Protein AF-A0A955DTH2-F1 (afdb_monomer_lite)

Secondary structure (DSSP, 8-state):
---PPPP---GGGSSTTSS----------TT--PPP---------TTS----PPPHHHHHHHHHHHH-HHHHHHHHHHH-TTHHHHHHHHHHHHHHHHHHHHTT-HHHHHHHHHHHHHHHHHHHTTTTHHHHHHHHHHHHHHHHSSSHHHHHHHHHHHHHHHHT------S----

Structure (mmCIF, N/CA/C/O backbone):
data_AF-A0A955DTH2-F1
#
_entry.id   AF-A0A955DTH2-F1
#
loop_
_atom_site.group_PDB
_atom_site.id
_atom_site.type_symbol
_atom_site.label_atom_id
_atom_site.label_alt_id
_atom_site.label_comp_id
_atom_site.label_asym_id
_atom_site.label_entity_id
_atom_site.label_seq_id
_atom_site.pdbx_PDB_ins_code
_atom_site.Cartn_x
_atom_site.Cartn_y
_atom_site.Cartn_z
_atom_site.occupancy
_atom_site.B_iso_or_equiv
_atom_site.auth_seq_id
_atom_site.auth_comp_id
_atom_site.auth_asym_id
_atom_site.auth_atom_id
_atom_site.pdbx_PDB_model_num
ATOM 1 N N . MET A 1 1 ? -32.103 -39.819 -6.757 1.00 46.00 1 MET A N 1
ATOM 2 C CA . MET A 1 1 ? -31.331 -39.340 -5.590 1.00 46.00 1 MET A CA 1
ATOM 3 C C . MET A 1 1 ? -29.912 -39.881 -5.693 1.00 46.00 1 MET A C 1
ATOM 5 O O . MET A 1 1 ? -29.695 -41.042 -5.394 1.00 46.00 1 MET A O 1
ATOM 9 N N . THR A 1 2 ? -28.964 -39.067 -6.150 1.00 38.50 2 THR A N 1
ATOM 10 C CA . THR A 1 2 ? -27.527 -39.397 -6.167 1.00 38.50 2 THR A CA 1
ATOM 11 C C . THR A 1 2 ? -26.773 -38.126 -5.798 1.00 38.50 2 THR A C 1
ATOM 13 O O . THR A 1 2 ? -26.633 -37.227 -6.627 1.00 38.50 2 THR A O 1
ATOM 16 N N . ARG A 1 3 ? -26.365 -38.011 -4.527 1.00 38.00 3 ARG A N 1
ATOM 17 C CA . ARG A 1 3 ? -25.502 -36.924 -4.049 1.00 38.00 3 ARG A CA 1
ATOM 18 C C . ARG A 1 3 ? -24.121 -37.116 -4.677 1.00 38.00 3 ARG A C 1
ATOM 20 O O . ARG A 1 3 ? -23.472 -38.121 -4.408 1.00 38.00 3 ARG A O 1
ATOM 27 N N . ARG A 1 4 ? -23.693 -36.181 -5.527 1.00 39.78 4 ARG A N 1
ATOM 28 C CA . ARG A 1 4 ? -22.293 -36.070 -5.948 1.00 39.78 4 ARG A CA 1
ATOM 29 C C . ARG A 1 4 ? -21.558 -35.261 -4.885 1.00 39.78 4 ARG A C 1
ATOM 31 O O . ARG A 1 4 ? -21.928 -34.119 -4.627 1.00 39.78 4 ARG A O 1
ATOM 38 N N . SER A 1 5 ? -20.571 -35.874 -4.248 1.00 44.78 5 SER A N 1
ATOM 39 C CA . SER A 1 5 ? -19.642 -35.203 -3.340 1.00 44.78 5 SER A CA 1
ATOM 40 C C . SER A 1 5 ? -18.777 -34.201 -4.121 1.00 44.78 5 SER A C 1
ATOM 42 O O . SER A 1 5 ? -18.360 -34.534 -5.233 1.00 44.78 5 SER A O 1
ATOM 44 N N . PRO A 1 6 ? -18.487 -33.001 -3.586 1.00 45.66 6 PRO A N 1
ATOM 45 C CA . PRO A 1 6 ? -17.504 -32.106 -4.188 1.00 45.66 6 PRO A CA 1
ATOM 46 C C . PRO A 1 6 ? -16.080 -32.667 -4.006 1.00 45.66 6 PRO A C 1
ATOM 48 O O . PRO A 1 6 ? -15.813 -33.328 -2.997 1.00 45.66 6 PRO A O 1
ATOM 51 N N . PRO A 1 7 ? -15.159 -32.436 -4.961 1.00 48.09 7 PRO A N 1
ATOM 52 C CA . PRO A 1 7 ? -13.777 -32.865 -4.820 1.00 48.09 7 PRO A CA 1
ATOM 53 C C . PRO A 1 7 ? -13.078 -32.057 -3.721 1.00 48.09 7 PRO A C 1
ATOM 55 O O . PRO A 1 7 ? -13.101 -30.827 -3.714 1.00 48.09 7 P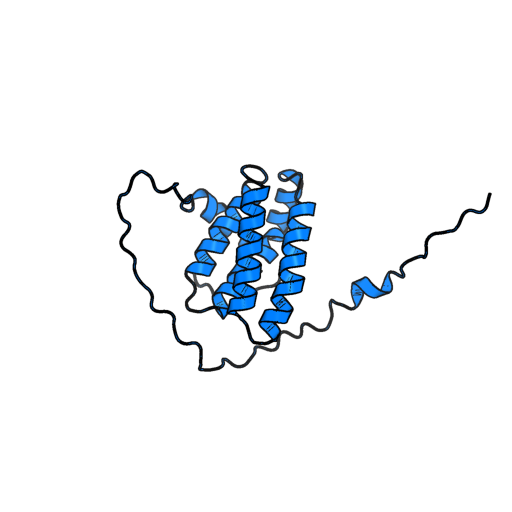RO A O 1
ATOM 58 N N . LEU A 1 8 ? -12.453 -32.780 -2.795 1.00 47.81 8 LEU A N 1
ATOM 59 C CA . LEU A 1 8 ? -11.554 -32.243 -1.783 1.00 47.81 8 LEU A CA 1
ATOM 60 C C . LEU A 1 8 ? -10.309 -31.694 -2.487 1.00 47.81 8 LEU A C 1
ATOM 62 O O . LEU A 1 8 ? -9.533 -32.457 -3.062 1.00 47.81 8 LEU A O 1
ATOM 66 N N . ILE A 1 9 ? -10.132 -30.376 -2.455 1.00 50.88 9 ILE A N 1
ATOM 67 C CA . ILE A 1 9 ? -8.889 -29.728 -2.875 1.00 50.88 9 ILE A CA 1
ATOM 68 C C . ILE A 1 9 ? -7.840 -30.053 -1.798 1.00 50.88 9 ILE A C 1
ATOM 70 O O . ILE A 1 9 ? -8.061 -29.724 -0.629 1.00 50.88 9 ILE A O 1
ATOM 74 N N . PRO A 1 10 ? -6.727 -30.734 -2.122 1.00 40.59 10 PRO A N 1
ATOM 75 C CA . PRO A 1 10 ? -5.721 -31.064 -1.124 1.00 40.59 10 PRO A CA 1
ATOM 76 C C . PRO A 1 10 ? -5.002 -29.792 -0.650 1.00 40.59 10 PRO A C 1
ATOM 78 O O . PRO A 1 10 ? -4.376 -29.087 -1.441 1.00 40.59 10 PRO A O 1
ATOM 81 N N . LEU A 1 11 ? -5.037 -29.557 0.666 1.00 49.97 11 LEU A N 1
ATOM 82 C CA . LEU A 1 11 ? -4.382 -28.476 1.431 1.00 49.97 11 LEU A CA 1
ATOM 83 C C . LEU A 1 11 ? -2.852 -28.350 1.230 1.00 49.97 11 LEU A C 1
ATOM 85 O O . LEU A 1 11 ? -2.227 -27.457 1.791 1.00 49.97 11 LEU A O 1
ATOM 89 N N . ALA A 1 12 ? -2.234 -29.212 0.421 1.00 39.44 12 ALA A N 1
ATOM 90 C CA . ALA A 1 12 ? -0.796 -29.223 0.165 1.00 39.44 12 ALA A CA 1
ATOM 91 C C . ALA A 1 12 ? -0.314 -28.130 -0.815 1.00 39.44 12 ALA A C 1
ATOM 93 O O . ALA A 1 12 ? 0.887 -27.903 -0.916 1.00 39.44 12 ALA A O 1
ATOM 94 N N . TRP A 1 13 ? -1.216 -27.432 -1.516 1.00 35.06 13 TRP A N 1
ATOM 95 C CA . TRP A 1 13 ? -0.837 -26.380 -2.476 1.00 35.06 13 TRP A CA 1
ATOM 96 C C . TRP A 1 13 ? -0.662 -24.984 -1.862 1.00 35.06 13 TRP A C 1
ATOM 98 O O . TRP A 1 13 ? -0.020 -24.136 -2.472 1.00 35.06 13 TRP A O 1
ATOM 108 N N . ILE A 1 14 ? -1.160 -24.748 -0.646 1.00 43.91 14 ILE A N 1
ATOM 109 C CA . ILE A 1 14 ? -1.086 -23.425 0.002 1.00 43.91 14 ILE A CA 1
ATOM 110 C C . ILE A 1 14 ? 0.322 -23.145 0.566 1.00 43.91 14 ILE A C 1
ATOM 112 O O . ILE A 1 14 ? 0.727 -21.995 0.684 1.00 43.91 14 ILE A O 1
ATOM 116 N N . VAL A 1 15 ? 1.125 -24.179 0.839 1.00 42.09 15 VAL A N 1
ATOM 117 C CA . VAL A 1 15 ? 2.445 -24.027 1.488 1.00 42.09 15 VAL A CA 1
ATOM 118 C C . VAL A 1 15 ? 3.605 -23.915 0.480 1.00 42.09 15 VAL A C 1
ATOM 120 O O . VAL A 1 15 ? 4.701 -23.493 0.836 1.00 42.09 15 VAL A O 1
ATOM 123 N N . ALA A 1 16 ? 3.387 -24.224 -0.802 1.00 36.53 16 ALA A N 1
ATOM 124 C CA . ALA A 1 16 ? 4.464 -24.293 -1.800 1.00 36.53 16 ALA A CA 1
ATOM 125 C C . ALA A 1 16 ? 4.783 -22.965 -2.521 1.00 36.53 16 ALA A C 1
ATOM 127 O O . ALA A 1 16 ? 5.763 -22.903 -3.259 1.00 36.53 16 ALA A O 1
ATOM 128 N N . VAL A 1 17 ? 4.006 -21.898 -2.303 1.00 41.28 17 VAL A N 1
ATOM 129 C CA . VAL A 1 17 ? 4.290 -20.558 -2.870 1.00 41.28 17 VAL A CA 1
ATOM 130 C C . VAL A 1 17 ? 5.189 -19.720 -1.940 1.00 41.28 17 VAL A C 1
ATOM 132 O O . VAL A 1 17 ? 5.770 -18.723 -2.354 1.00 41.28 17 VAL A O 1
ATOM 135 N N . LEU A 1 18 ? 5.402 -20.174 -0.702 1.00 44.53 18 LEU A N 1
ATOM 136 C CA . LEU A 1 18 ? 6.097 -19.436 0.360 1.00 44.53 18 LEU A CA 1
ATOM 137 C C . LEU A 1 18 ? 7.614 -19.699 0.465 1.00 44.53 18 LEU A C 1
ATOM 139 O O . LEU A 1 18 ? 8.231 -19.267 1.431 1.00 44.53 18 LEU A O 1
ATOM 143 N N . LEU A 1 19 ? 8.243 -20.394 -0.494 1.00 42.66 19 LEU A N 1
ATOM 144 C CA . LEU A 1 19 ? 9.623 -20.892 -0.316 1.00 42.66 19 LEU A CA 1
ATOM 145 C C . LEU A 1 19 ? 10.617 -20.651 -1.464 1.00 42.66 19 LEU A C 1
ATOM 147 O O . LEU A 1 19 ? 11.695 -21.239 -1.454 1.00 42.66 19 LEU A O 1
ATOM 151 N N . LEU A 1 20 ? 10.327 -19.756 -2.415 1.00 43.56 20 LEU A N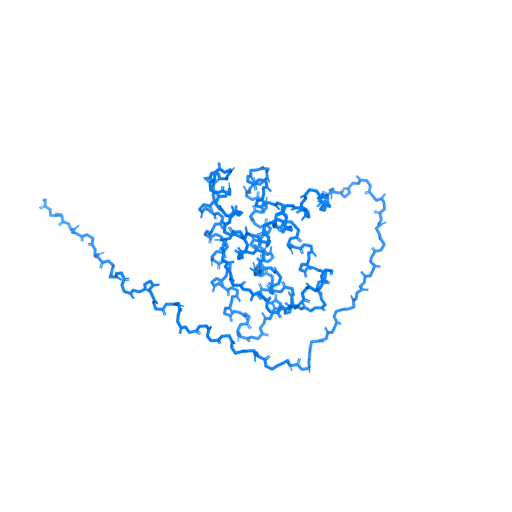 1
ATOM 152 C CA . LEU A 1 20 ? 11.291 -19.383 -3.469 1.00 43.56 20 LEU A CA 1
ATOM 153 C C . LEU A 1 20 ? 11.353 -17.876 -3.778 1.00 43.56 20 LEU A C 1
ATOM 155 O O . LEU A 1 20 ? 11.749 -17.485 -4.870 1.00 43.56 20 LEU A O 1
ATOM 159 N N . ALA A 1 21 ? 11.052 -17.012 -2.807 1.00 46.25 21 ALA A N 1
ATOM 160 C CA . ALA A 1 21 ? 11.495 -15.616 -2.847 1.00 46.25 21 ALA A CA 1
ATOM 161 C C . ALA A 1 21 ? 12.810 -15.487 -2.068 1.00 46.25 21 ALA A C 1
ATOM 163 O O . ALA A 1 21 ? 12.902 -14.823 -1.038 1.00 46.25 21 ALA A O 1
ATOM 164 N N . GLY A 1 22 ? 13.843 -16.176 -2.561 1.00 38.22 22 GLY A N 1
ATOM 165 C CA . GLY A 1 22 ? 15.213 -15.789 -2.264 1.00 38.22 22 GLY A CA 1
ATOM 166 C C . GLY A 1 22 ? 15.405 -14.391 -2.832 1.00 38.22 22 GLY A C 1
ATOM 167 O O . GLY A 1 22 ? 15.641 -14.239 -4.027 1.00 38.22 22 GLY A O 1
ATOM 168 N N . CYS A 1 23 ? 15.233 -13.387 -1.976 1.00 41.59 23 CYS A N 1
ATOM 169 C CA . CYS A 1 23 ? 15.516 -11.986 -2.241 1.00 41.59 23 CYS A CA 1
ATOM 170 C C . CYS A 1 23 ? 17.038 -11.841 -2.399 1.00 41.59 23 CYS A C 1
ATOM 172 O O . CYS A 1 23 ? 17.755 -11.433 -1.490 1.00 41.59 23 CYS A O 1
ATOM 174 N N . ALA A 1 24 ? 17.564 -12.306 -3.529 1.00 35.72 24 ALA A N 1
ATOM 175 C CA . ALA A 1 24 ? 18.900 -11.962 -3.958 1.00 35.72 24 ALA A CA 1
ATOM 176 C C . ALA A 1 24 ? 18.801 -10.542 -4.504 1.00 35.72 24 ALA A C 1
ATOM 178 O O . ALA A 1 24 ? 18.159 -10.321 -5.528 1.00 35.72 24 ALA A O 1
ATOM 179 N N . ALA A 1 25 ? 19.400 -9.597 -3.777 1.00 46.94 25 ALA A N 1
ATOM 180 C CA . ALA A 1 25 ? 19.635 -8.238 -4.234 1.00 46.94 25 ALA A CA 1
ATOM 181 C C . ALA A 1 25 ? 20.091 -8.274 -5.699 1.00 46.94 25 ALA A C 1
ATOM 183 O O . ALA A 1 25 ? 21.181 -8.766 -6.010 1.00 46.94 25 ALA A O 1
ATOM 184 N N . ALA A 1 26 ? 19.226 -7.818 -6.604 1.00 43.19 26 ALA A N 1
ATOM 185 C CA . ALA A 1 26 ? 19.599 -7.672 -7.995 1.00 43.19 26 ALA A CA 1
ATOM 186 C C . ALA A 1 26 ? 20.727 -6.628 -8.063 1.00 43.19 26 ALA A C 1
ATOM 188 O O . ALA A 1 26 ? 20.623 -5.576 -7.426 1.00 43.19 26 ALA A O 1
ATOM 189 N N . PRO A 1 27 ? 21.830 -6.897 -8.782 1.00 39.41 27 PR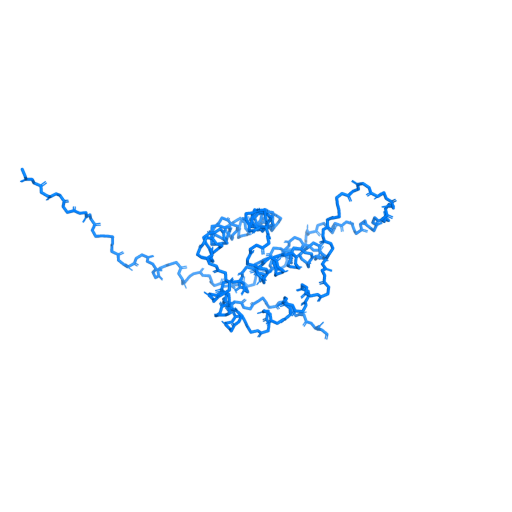O A N 1
ATOM 190 C CA . PRO A 1 27 ? 22.858 -5.894 -8.984 1.00 39.41 27 PRO A CA 1
ATOM 191 C C . PRO A 1 27 ? 22.245 -4.718 -9.745 1.00 39.41 27 PRO A C 1
ATOM 193 O O . PRO A 1 27 ? 21.675 -4.891 -10.822 1.00 39.41 27 PRO A O 1
ATOM 196 N N . ILE A 1 28 ? 22.371 -3.536 -9.146 1.00 51.19 28 ILE A N 1
ATOM 197 C CA . ILE A 1 28 ? 21.951 -2.234 -9.665 1.00 51.19 28 ILE A CA 1
ATOM 198 C C . ILE A 1 28 ? 22.389 -2.129 -11.131 1.00 51.19 28 ILE A C 1
ATOM 200 O O . ILE A 1 28 ? 23.583 -2.056 -11.426 1.00 51.19 28 ILE A O 1
ATOM 204 N N . ALA A 1 29 ? 21.430 -2.150 -12.056 1.00 37.81 29 ALA A N 1
ATOM 205 C CA . ALA A 1 29 ? 21.698 -1.878 -13.458 1.00 37.81 29 ALA A CA 1
ATOM 206 C C . ALA A 1 29 ? 21.913 -0.361 -13.622 1.00 37.81 29 ALA A C 1
ATOM 208 O O . ALA A 1 29 ? 20.998 0.414 -13.332 1.00 37.81 29 ALA A O 1
ATOM 209 N N . PRO A 1 30 ? 23.083 0.109 -14.091 1.00 42.88 30 PRO A N 1
ATOM 210 C CA . PRO A 1 30 ? 23.272 1.517 -14.401 1.00 42.88 30 PRO A CA 1
ATOM 211 C C . PRO A 1 30 ? 22.552 1.812 -15.721 1.00 42.88 30 PRO A C 1
ATOM 213 O O . PRO A 1 30 ? 23.105 1.630 -16.803 1.00 42.88 30 PRO A O 1
ATOM 216 N N . GLY A 1 31 ? 21.282 2.203 -15.639 1.00 44.72 31 GLY A N 1
ATOM 217 C CA . GLY A 1 31 ? 20.493 2.490 -16.837 1.00 44.72 31 GLY A CA 1
ATOM 218 C C . GLY A 1 31 ? 19.119 3.117 -16.624 1.00 44.72 31 GLY A C 1
ATOM 219 O O . GLY A 1 31 ? 18.413 3.315 -17.609 1.00 44.72 31 GLY A O 1
ATOM 220 N N . ALA A 1 32 ? 18.725 3.453 -15.392 1.00 45.97 32 ALA A N 1
ATOM 221 C CA . ALA A 1 32 ? 17.512 4.229 -15.163 1.00 45.97 32 ALA A CA 1
ATOM 222 C C . ALA A 1 32 ? 17.780 5.684 -15.566 1.00 45.97 32 ALA A C 1
ATOM 224 O O . ALA A 1 32 ? 18.496 6.424 -14.890 1.00 45.97 32 ALA A O 1
ATOM 225 N N . THR A 1 33 ? 17.254 6.090 -16.719 1.00 45.94 33 THR A N 1
ATOM 226 C CA . THR A 1 33 ? 17.197 7.496 -17.111 1.00 45.94 33 THR A CA 1
ATOM 227 C C . THR A 1 33 ? 16.401 8.245 -16.050 1.00 45.94 33 THR A C 1
ATOM 229 O O . THR A 1 33 ? 15.182 8.097 -15.981 1.00 45.94 33 THR A O 1
ATOM 232 N N . ALA A 1 34 ? 17.104 9.012 -15.217 1.00 44.22 34 ALA A N 1
ATOM 233 C CA . ALA A 1 34 ? 16.514 9.871 -14.205 1.00 44.22 34 ALA A CA 1
ATOM 234 C C . ALA A 1 34 ? 15.393 10.709 -14.828 1.00 44.22 34 ALA A C 1
ATOM 236 O O . ALA A 1 34 ? 15.602 11.441 -15.803 1.00 44.22 34 ALA A O 1
ATOM 237 N N . ARG A 1 35 ? 14.190 10.586 -14.271 1.00 50.00 35 ARG A N 1
ATOM 238 C CA . ARG A 1 35 ? 13.075 11.450 -14.629 1.00 50.00 35 ARG A CA 1
ATOM 239 C C . ARG A 1 35 ? 13.410 12.859 -14.120 1.00 50.00 35 ARG A C 1
ATOM 241 O O . ARG A 1 35 ? 13.761 13.006 -12.951 1.00 50.00 35 ARG A O 1
ATOM 248 N N . PRO A 1 36 ? 13.345 13.907 -14.958 1.00 40.03 36 PRO A N 1
ATOM 249 C CA . PRO A 1 36 ? 13.588 15.258 -14.481 1.00 40.03 36 PRO A CA 1
ATOM 250 C C . PRO A 1 36 ? 12.519 15.628 -13.449 1.00 40.03 36 PRO A C 1
ATOM 252 O O . PRO A 1 36 ? 11.320 15.518 -13.716 1.00 40.03 36 PRO A O 1
ATOM 255 N N . ALA A 1 37 ? 12.965 16.081 -12.278 1.00 45.88 37 ALA A N 1
ATOM 256 C CA . ALA A 1 37 ? 12.119 16.692 -11.266 1.00 45.88 37 ALA A CA 1
ATOM 257 C C . ALA A 1 37 ? 11.575 18.022 -11.812 1.00 45.88 37 ALA A C 1
ATOM 259 O O . ALA A 1 37 ? 12.173 19.084 -11.646 1.00 45.88 37 ALA A O 1
ATOM 260 N N . THR A 1 38 ? 10.453 17.979 -12.526 1.00 43.12 38 THR A N 1
ATOM 261 C CA . THR A 1 38 ? 9.704 19.188 -12.862 1.00 43.12 38 THR A CA 1
ATOM 262 C C . THR A 1 38 ? 9.006 19.682 -11.604 1.00 43.12 38 THR A C 1
ATOM 264 O O . THR A 1 38 ? 7.921 19.215 -11.264 1.00 43.12 38 THR A O 1
ATOM 267 N N . GLY A 1 39 ? 9.641 20.636 -10.922 1.00 45.19 39 GLY A N 1
ATOM 268 C CA . GLY A 1 39 ? 8.983 21.519 -9.968 1.00 45.19 39 GLY A CA 1
ATOM 269 C C . GLY A 1 39 ? 7.904 22.325 -10.689 1.00 45.19 39 GLY A C 1
ATOM 270 O O . GLY A 1 39 ? 8.188 23.345 -11.313 1.00 45.19 39 GLY A O 1
ATOM 271 N N . GLY A 1 40 ? 6.673 21.821 -10.657 1.00 35.03 40 GLY A N 1
ATOM 272 C CA . GLY A 1 40 ? 5.492 22.523 -11.137 1.00 35.03 40 GLY A CA 1
ATOM 273 C C . GLY A 1 40 ? 5.004 23.499 -10.074 1.00 35.03 40 GLY A C 1
ATOM 274 O O . GLY A 1 40 ? 4.579 23.092 -8.997 1.00 35.03 40 GLY A O 1
ATOM 275 N N . VAL A 1 41 ? 5.079 24.790 -10.382 1.00 43.38 41 VAL A N 1
ATOM 276 C CA . VAL A 1 41 ? 4.419 25.870 -9.638 1.00 43.38 41 VAL A CA 1
ATOM 277 C C . VAL A 1 41 ? 2.914 25.595 -9.564 1.00 43.38 41 VAL A C 1
ATOM 279 O O . VAL A 1 41 ? 2.264 25.422 -10.594 1.00 43.38 41 VAL A O 1
ATOM 282 N N . ILE A 1 42 ? 2.374 25.559 -8.344 1.00 48.44 42 ILE A N 1
ATOM 283 C CA . ILE A 1 42 ? 0.942 25.407 -8.067 1.00 48.44 42 ILE A CA 1
ATOM 284 C C . ILE A 1 42 ? 0.219 26.654 -8.593 1.00 48.44 42 ILE A C 1
ATOM 286 O O . ILE A 1 42 ? 0.394 27.753 -8.067 1.00 48.44 42 ILE A O 1
ATOM 290 N N . GLY A 1 43 ? -0.573 26.483 -9.654 1.00 38.75 43 GLY A N 1
ATOM 291 C CA . GLY A 1 43 ? -1.544 27.477 -10.102 1.00 38.75 43 GLY A CA 1
ATOM 292 C C . GLY A 1 43 ? -2.680 27.587 -9.086 1.00 38.75 43 GLY A C 1
ATOM 293 O O . GLY A 1 43 ? -3.223 26.580 -8.644 1.00 38.75 43 GLY A O 1
ATOM 294 N N . THR A 1 44 ? -3.027 28.810 -8.697 1.00 38.69 44 THR A N 1
ATOM 295 C CA . THR A 1 44 ? -4.088 29.134 -7.730 1.00 38.69 44 THR A CA 1
ATOM 296 C C . THR A 1 44 ? -5.477 29.111 -8.379 1.00 38.69 44 THR A C 1
ATOM 298 O O . THR A 1 44 ? -6.198 30.107 -8.321 1.00 38.69 44 THR A O 1
ATOM 301 N N . ASP A 1 45 ? -5.830 28.019 -9.054 1.00 38.19 45 ASP A N 1
ATOM 302 C CA . ASP A 1 45 ? -7.162 27.855 -9.643 1.00 38.19 45 ASP A CA 1
ATOM 303 C C . ASP A 1 45 ? -8.125 27.300 -8.573 1.00 38.19 45 ASP A C 1
ATOM 305 O O . ASP A 1 45 ? -7.842 26.243 -8.011 1.00 38.19 45 ASP A O 1
ATOM 309 N N . PRO A 1 46 ? -9.237 27.978 -8.231 1.00 47.41 46 PRO A N 1
ATOM 310 C CA . PRO A 1 46 ? -10.143 27.535 -7.166 1.00 47.41 46 PRO A CA 1
ATOM 311 C C . PRO A 1 46 ? -11.053 26.353 -7.554 1.00 47.41 46 PRO A C 1
ATOM 313 O O . PRO A 1 46 ? -11.764 25.848 -6.690 1.00 47.41 46 PRO A O 1
ATOM 316 N N . ASP A 1 47 ? -11.017 25.902 -8.815 1.00 39.38 47 ASP A N 1
ATOM 317 C CA . ASP A 1 47 ? -11.888 24.843 -9.353 1.00 39.38 47 ASP A CA 1
ATOM 318 C C . ASP A 1 47 ? -11.163 23.517 -9.660 1.00 39.38 47 ASP A C 1
ATOM 320 O O . ASP A 1 47 ? -11.781 22.572 -10.163 1.00 39.38 47 ASP A O 1
ATOM 324 N N . VAL A 1 48 ? -9.868 23.382 -9.338 1.00 47.66 48 VAL A N 1
ATOM 325 C CA . VAL A 1 48 ? -9.285 22.036 -9.248 1.00 47.66 48 VAL A CA 1
ATOM 326 C C . VAL A 1 48 ? -9.855 21.386 -7.998 1.00 47.66 48 VAL A C 1
ATOM 328 O O . VAL A 1 48 ? -9.655 21.880 -6.890 1.00 47.66 48 VAL A O 1
ATOM 331 N N . VAL A 1 49 ? -10.599 20.290 -8.183 1.00 42.56 49 VAL A N 1
ATOM 332 C CA . VAL A 1 49 ? -10.946 19.346 -7.113 1.00 42.56 49 VAL A CA 1
ATOM 333 C C . VAL A 1 49 ? -9.724 19.252 -6.217 1.00 42.56 49 VAL A C 1
ATOM 335 O O . VAL A 1 49 ? -8.660 18.881 -6.716 1.00 42.56 49 VAL A O 1
ATOM 338 N N . ALA A 1 50 ? -9.850 19.677 -4.958 1.00 42.78 50 ALA A N 1
ATOM 339 C CA . ALA A 1 50 ? -8.799 19.523 -3.973 1.00 42.78 50 ALA A CA 1
ATOM 340 C C . ALA A 1 50 ? -8.433 18.038 -3.979 1.00 42.78 50 ALA A C 1
ATOM 342 O O . ALA A 1 50 ? -9.163 17.204 -3.451 1.00 42.78 50 ALA A O 1
ATOM 343 N N . LEU A 1 51 ? -7.368 17.698 -4.702 1.00 47.88 51 LEU A N 1
ATOM 344 C CA . LEU A 1 51 ? -6.727 16.404 -4.633 1.00 47.88 51 LEU A CA 1
ATOM 345 C C . LEU A 1 51 ? -6.177 16.405 -3.224 1.00 47.88 51 LEU A C 1
ATOM 347 O O . LEU A 1 51 ? -5.172 17.065 -2.974 1.00 47.88 51 LEU A O 1
ATOM 351 N N . ASP A 1 52 ? -6.980 15.825 -2.336 1.00 59.81 52 ASP A N 1
ATOM 352 C CA . ASP A 1 52 ? -6.874 15.819 -0.886 1.00 59.81 52 ASP A CA 1
ATOM 353 C C . ASP A 1 52 ? -5.395 15.741 -0.505 1.00 59.81 52 ASP A C 1
ATOM 355 O O . ASP A 1 52 ? -4.760 14.686 -0.598 1.00 59.81 52 ASP A O 1
ATOM 359 N N . LEU A 1 53 ? -4.802 16.910 -0.235 1.00 57.53 53 LEU A N 1
ATOM 360 C CA . LEU A 1 53 ? -3.409 16.979 0.174 1.00 57.53 53 LEU A CA 1
ATOM 361 C C . LEU A 1 53 ? -3.317 16.189 1.479 1.00 57.53 53 LEU A C 1
ATOM 363 O O . LEU A 1 53 ? -4.246 16.273 2.287 1.00 57.53 53 LEU A O 1
ATOM 367 N N . PRO A 1 54 ? -2.227 15.432 1.692 1.00 61.72 54 PRO A N 1
ATOM 368 C CA . PRO A 1 54 ? -2.094 14.602 2.876 1.00 61.72 54 PRO A CA 1
ATOM 369 C C . PRO A 1 54 ? -2.320 15.480 4.093 1.00 61.72 54 PRO A C 1
ATOM 371 O O . PRO A 1 54 ? -1.676 16.519 4.277 1.00 61.72 54 PRO A O 1
ATOM 374 N N . THR A 1 55 ? -3.279 15.083 4.909 1.00 75.31 55 THR A N 1
ATOM 375 C CA . THR A 1 55 ? -3.499 15.777 6.161 1.00 75.31 55 THR A CA 1
ATOM 376 C C . THR A 1 55 ? -2.336 15.425 7.096 1.00 75.31 55 THR A C 1
ATOM 378 O O . THR A 1 55 ? -1.811 14.312 7.028 1.00 75.31 55 THR A O 1
ATOM 381 N N . PRO A 1 56 ? -1.923 16.312 8.018 1.00 74.94 56 PRO A N 1
ATOM 382 C CA . PRO A 1 56 ? -0.966 15.945 9.065 1.00 74.94 56 PRO A CA 1
ATOM 383 C C . PRO A 1 56 ? -1.397 14.691 9.849 1.00 74.94 56 PRO A C 1
ATOM 385 O O . PRO A 1 56 ? -0.560 13.952 10.359 1.00 74.94 56 PRO A O 1
ATOM 388 N N . SER A 1 57 ? -2.704 14.411 9.913 1.00 81.19 57 SER A N 1
ATOM 389 C CA . SER A 1 57 ? -3.235 13.147 10.427 1.00 81.19 57 SER A CA 1
ATOM 390 C C . SER A 1 57 ? -2.783 11.930 9.617 1.00 81.19 57 SER A C 1
ATOM 392 O O . SER A 1 57 ? -2.387 10.942 10.230 1.00 81.19 57 SER A O 1
ATOM 394 N N . ASP A 1 58 ? -2.781 11.989 8.284 1.00 86.69 58 ASP A N 1
ATOM 395 C CA . ASP A 1 58 ? -2.414 10.846 7.438 1.00 86.69 58 ASP A CA 1
ATOM 396 C C . ASP A 1 58 ? -0.954 10.435 7.649 1.00 86.69 58 ASP A C 1
ATOM 398 O O . ASP A 1 58 ? -0.658 9.251 7.795 1.00 86.69 58 ASP A O 1
ATOM 402 N N . GLU A 1 59 ? -0.054 11.415 7.767 1.00 90.19 59 GLU A N 1
ATOM 403 C CA . GLU A 1 59 ? 1.354 11.178 8.098 1.00 90.19 59 GLU A CA 1
ATOM 404 C C . GLU A 1 59 ? 1.502 10.476 9.454 1.00 90.19 59 GLU A C 1
ATOM 406 O O . GLU A 1 59 ? 2.210 9.476 9.567 1.00 90.19 59 GLU A O 1
ATOM 411 N N . THR A 1 60 ? 0.802 10.953 10.491 1.00 92.00 60 THR A N 1
ATOM 412 C CA . THR A 1 60 ? 0.882 10.330 11.824 1.00 92.00 60 THR A CA 1
ATOM 413 C C . THR A 1 60 ? 0.329 8.906 11.841 1.00 92.00 60 THR A C 1
ATOM 415 O O . THR A 1 60 ? 0.890 8.038 12.515 1.00 92.00 60 THR A O 1
ATOM 418 N N . VAL A 1 61 ? -0.747 8.644 11.088 1.00 93.50 61 VAL A N 1
ATOM 419 C CA . VAL A 1 61 ? -1.326 7.304 10.943 1.00 93.50 61 VAL A CA 1
ATOM 420 C C . VAL A 1 61 ? -0.345 6.393 10.217 1.00 93.50 61 VAL A C 1
ATOM 422 O O . VAL A 1 61 ? -0.067 5.303 10.713 1.00 93.50 61 VAL A O 1
ATOM 425 N N . TYR A 1 62 ? 0.239 6.854 9.110 1.00 93.00 62 TYR A N 1
ATOM 426 C CA . TYR A 1 62 ? 1.241 6.104 8.359 1.00 93.00 62 TYR A CA 1
ATOM 427 C C . TYR A 1 62 ? 2.480 5.789 9.208 1.00 93.00 62 TYR A C 1
ATOM 429 O O . TYR A 1 62 ? 2.892 4.634 9.293 1.00 93.00 62 TYR A O 1
ATOM 437 N N . ALA A 1 63 ? 3.043 6.778 9.907 1.00 92.62 63 ALA A N 1
ATOM 438 C CA . ALA A 1 63 ? 4.217 6.590 10.760 1.00 92.62 63 ALA A CA 1
ATOM 439 C C . ALA A 1 63 ? 3.961 5.569 11.883 1.00 92.62 63 ALA A C 1
ATOM 441 O O . ALA A 1 63 ? 4.792 4.690 12.138 1.00 92.62 63 ALA A O 1
ATOM 442 N N . ARG A 1 64 ? 2.785 5.635 12.526 1.00 93.12 64 ARG A N 1
ATOM 443 C CA . ARG A 1 64 ? 2.342 4.631 13.505 1.00 93.12 64 ARG A CA 1
ATOM 444 C C . ARG A 1 64 ? 2.230 3.248 12.863 1.00 93.12 64 ARG A C 1
ATOM 446 O O . ARG A 1 64 ? 2.720 2.279 13.437 1.00 93.12 64 ARG A O 1
ATOM 453 N N . ALA A 1 65 ? 1.592 3.170 11.698 1.00 93.62 65 ALA A N 1
ATOM 454 C CA . ALA A 1 65 ? 1.332 1.922 10.994 1.00 93.62 65 ALA A CA 1
ATOM 455 C C . ALA A 1 65 ? 2.626 1.201 10.598 1.00 93.62 65 ALA A C 1
ATOM 457 O O . ALA A 1 65 ? 2.764 0.007 10.842 1.00 93.62 65 ALA A O 1
ATOM 458 N N . VAL A 1 66 ? 3.605 1.930 10.057 1.00 91.00 66 VAL A N 1
ATOM 459 C CA . VAL A 1 66 ? 4.896 1.358 9.649 1.00 91.00 66 VAL A CA 1
ATOM 460 C C . VAL A 1 66 ? 5.739 0.923 10.854 1.00 91.00 66 VAL A C 1
ATOM 462 O O . VAL A 1 66 ? 6.466 -0.064 10.755 1.00 91.00 66 VAL A O 1
ATOM 465 N N . THR A 1 67 ? 5.625 1.611 11.997 1.00 93.00 67 THR A N 1
ATOM 466 C CA . THR A 1 67 ? 6.388 1.288 13.218 1.00 93.00 67 THR A CA 1
ATOM 467 C C . THR A 1 67 ? 5.962 -0.043 13.840 1.00 93.00 67 THR A C 1
ATOM 469 O O . THR A 1 67 ? 6.810 -0.812 14.290 1.00 93.00 67 THR A O 1
ATOM 472 N N . ASP A 1 68 ? 4.658 -0.324 13.875 1.00 93.75 68 ASP A N 1
ATOM 473 C CA . ASP A 1 68 ? 4.113 -1.568 14.421 1.00 93.75 68 ASP A CA 1
ATOM 474 C C . ASP A 1 68 ? 2.956 -2.072 13.552 1.00 93.75 68 ASP A C 1
ATOM 476 O O . ASP A 1 68 ? 1.772 -1.889 13.855 1.00 93.75 68 ASP A O 1
ATOM 480 N N . ARG A 1 69 ? 3.328 -2.722 12.446 1.00 93.75 69 ARG A N 1
ATOM 481 C CA . ARG A 1 69 ? 2.394 -3.230 11.432 1.00 93.75 69 ARG A CA 1
ATOM 482 C C . ARG A 1 69 ? 1.434 -4.279 11.993 1.00 93.75 69 ARG A C 1
ATOM 484 O O . ARG A 1 69 ? 0.275 -4.326 11.592 1.00 93.75 69 ARG A O 1
ATOM 491 N N . VAL A 1 70 ? 1.891 -5.096 12.944 1.00 93.12 70 VAL A N 1
ATOM 492 C CA . VAL A 1 70 ? 1.078 -6.163 13.549 1.00 93.12 70 VAL A CA 1
ATOM 493 C C . VAL A 1 70 ? -0.020 -5.560 14.419 1.00 93.12 70 VAL A C 1
ATOM 495 O O . VAL A 1 70 ? -1.193 -5.905 14.262 1.00 93.12 70 VAL A O 1
ATOM 498 N N . THR A 1 71 ? 0.333 -4.626 15.304 1.00 95.06 71 THR A N 1
ATOM 499 C CA . THR A 1 71 ? -0.656 -3.945 16.147 1.00 95.06 71 THR A CA 1
ATOM 500 C C . THR A 1 71 ? -1.580 -3.068 15.313 1.00 95.06 71 THR A C 1
ATOM 502 O O . THR A 1 71 ? -2.788 -3.047 15.555 1.00 95.06 71 THR A O 1
ATOM 505 N N . PHE A 1 72 ? -1.041 -2.372 14.309 1.00 95.12 72 PHE A N 1
ATOM 506 C CA . PHE A 1 72 ? -1.848 -1.584 13.386 1.00 95.12 72 PHE A CA 1
ATOM 507 C C . PHE A 1 72 ? -2.899 -2.451 12.690 1.00 95.12 72 PHE A C 1
ATOM 509 O O . PHE A 1 72 ? -4.086 -2.125 12.751 1.00 95.12 72 PHE A O 1
ATOM 516 N N . ARG A 1 73 ? -2.497 -3.601 12.130 1.00 95.38 73 ARG A N 1
ATOM 517 C CA . ARG A 1 73 ? -3.427 -4.540 11.497 1.00 95.38 73 ARG A CA 1
ATOM 518 C C . ARG A 1 73 ? -4.515 -5.022 12.455 1.00 95.38 73 ARG A C 1
ATOM 520 O O . ARG A 1 73 ? -5.689 -4.989 12.100 1.00 95.38 73 ARG A O 1
ATOM 527 N N . ALA A 1 74 ? -4.150 -5.403 13.678 1.00 94.31 74 ALA A N 1
ATOM 528 C CA . ALA A 1 74 ? -5.124 -5.831 14.683 1.00 94.31 74 ALA A CA 1
ATOM 529 C C . ALA A 1 74 ? -6.152 -4.731 15.027 1.00 94.31 74 ALA A C 1
ATOM 531 O O . ALA A 1 74 ? -7.295 -5.033 15.375 1.00 94.31 74 ALA A O 1
ATOM 532 N N . GLY A 1 75 ? -5.765 -3.454 14.928 1.00 95.25 75 GLY A N 1
ATOM 533 C CA . GLY A 1 75 ? -6.681 -2.318 15.052 1.00 95.25 75 GLY A CA 1
ATOM 534 C C . GLY A 1 75 ? -7.605 -2.150 13.841 1.00 95.25 75 GLY A C 1
ATOM 535 O O . GLY A 1 75 ? -8.781 -1.813 14.006 1.00 95.25 75 GLY A O 1
ATOM 536 N N . LEU A 1 76 ? -7.115 -2.430 12.629 1.00 94.69 76 LEU A N 1
ATOM 537 C CA . LEU A 1 76 ? -7.937 -2.397 11.416 1.00 94.69 76 LEU A CA 1
ATOM 538 C C . LEU A 1 76 ? -9.068 -3.427 11.471 1.00 94.69 76 LEU A C 1
ATOM 540 O O . LEU A 1 76 ? -10.201 -3.077 11.148 1.00 94.69 76 LEU A O 1
ATOM 544 N N . ASP A 1 77 ? -8.806 -4.643 11.961 1.00 90.19 77 ASP A N 1
ATOM 545 C CA . ASP A 1 77 ? -9.824 -5.702 12.093 1.00 90.19 77 ASP A CA 1
ATOM 546 C C . ASP A 1 77 ? -11.028 -5.264 12.963 1.00 90.19 77 ASP A C 1
ATOM 548 O O . ASP A 1 77 ? -12.131 -5.797 12.844 1.00 90.19 77 ASP A O 1
ATOM 552 N N . GLN A 1 78 ? -10.833 -4.279 13.848 1.00 92.19 78 GLN A N 1
ATOM 553 C CA . GLN A 1 78 ? -11.873 -3.741 14.735 1.00 92.19 78 GLN A CA 1
ATOM 554 C C . GLN A 1 78 ? -12.621 -2.544 14.136 1.00 92.19 78 GLN A C 1
ATOM 556 O O . GLN A 1 78 ? -13.749 -2.258 14.537 1.00 92.19 78 GLN A O 1
ATOM 561 N N . THR A 1 79 ? -11.984 -1.814 13.220 1.00 93.00 79 THR A N 1
ATOM 562 C CA . THR A 1 79 ? -12.432 -0.491 12.748 1.00 93.00 79 THR A CA 1
ATOM 563 C C . THR A 1 79 ? -12.849 -0.476 11.279 1.00 93.00 79 THR A C 1
ATOM 565 O O . THR A 1 79 ? -13.565 0.431 10.859 1.00 93.00 79 THR A O 1
ATOM 568 N N . CYS A 1 80 ? -12.455 -1.487 10.505 1.00 94.50 80 CYS A N 1
ATOM 569 C CA . CYS A 1 80 ? -12.757 -1.633 9.089 1.00 94.50 80 CYS A CA 1
ATOM 570 C C . CYS A 1 80 ? -13.540 -2.929 8.840 1.00 94.50 80 CYS A C 1
ATOM 572 O O . CYS A 1 80 ? -12.987 -4.024 8.861 1.00 94.50 80 CYS A O 1
ATOM 574 N N . SER A 1 81 ? -14.842 -2.819 8.569 1.00 93.25 81 SER A N 1
ATOM 575 C CA . SER A 1 81 ? -15.723 -3.981 8.357 1.00 93.25 81 SER A CA 1
ATOM 576 C C . SER A 1 81 ? -15.511 -4.698 7.019 1.00 93.25 81 SER A C 1
ATOM 578 O O . SER A 1 81 ? -15.959 -5.831 6.856 1.00 93.25 81 SER A O 1
ATOM 580 N N . VAL A 1 82 ? -14.846 -4.052 6.058 1.00 94.69 82 VAL A N 1
ATOM 581 C CA . VAL A 1 82 ? -14.625 -4.555 4.689 1.00 94.69 82 VAL A CA 1
ATOM 582 C C . VAL A 1 82 ? -13.169 -4.955 4.430 1.00 94.69 82 VAL A C 1
ATOM 584 O O . VAL A 1 82 ? -12.737 -5.046 3.280 1.00 94.69 82 VAL A O 1
ATOM 587 N N . LEU A 1 83 ? -12.403 -5.198 5.494 1.00 95.12 83 LEU A N 1
ATOM 588 C CA . LEU A 1 83 ? -10.958 -5.403 5.425 1.00 95.12 83 LEU A CA 1
ATOM 589 C C . LEU A 1 83 ? -10.550 -6.640 4.606 1.00 95.12 83 LEU A C 1
ATOM 591 O O . LEU A 1 83 ? -9.592 -6.564 3.845 1.00 95.12 83 LEU A O 1
ATOM 595 N N . ASP A 1 84 ? -11.341 -7.717 4.625 1.00 95.44 84 ASP A N 1
ATOM 596 C CA . ASP A 1 84 ? -11.125 -8.883 3.748 1.00 95.44 84 ASP A CA 1
ATOM 597 C C . ASP A 1 84 ? -11.133 -8.494 2.255 1.00 95.44 84 ASP A C 1
ATOM 599 O O . ASP A 1 84 ? -10.383 -9.032 1.441 1.00 95.44 84 ASP A O 1
ATOM 603 N N . GLY A 1 85 ? -11.983 -7.534 1.872 1.00 96.25 85 GLY A N 1
ATOM 604 C CA . GLY A 1 85 ? -12.037 -7.012 0.507 1.00 96.25 85 GLY A CA 1
ATOM 605 C C . GLY A 1 85 ? -10.800 -6.188 0.149 1.00 96.25 85 GLY A C 1
ATOM 606 O O . GLY A 1 85 ? -10.326 -6.257 -0.987 1.00 96.25 85 GLY A O 1
ATOM 607 N N . VAL A 1 86 ? -10.256 -5.451 1.121 1.00 97.69 86 VAL A N 1
ATOM 608 C CA . VAL A 1 86 ? -8.988 -4.724 0.978 1.00 97.69 86 VAL A CA 1
ATOM 609 C C . VAL A 1 86 ? -7.848 -5.711 0.738 1.00 97.69 86 VAL A C 1
ATOM 611 O O . VAL A 1 86 ? -7.108 -5.561 -0.237 1.00 97.69 86 VAL A O 1
ATOM 614 N N . ASP A 1 87 ? -7.769 -6.763 1.554 1.00 97.12 87 ASP A N 1
ATOM 615 C CA . ASP A 1 87 ? -6.734 -7.793 1.459 1.00 97.12 87 ASP A CA 1
ATOM 616 C C . ASP A 1 87 ? -6.736 -8.476 0.096 1.00 97.12 87 ASP A C 1
ATOM 618 O O . ASP A 1 87 ? -5.680 -8.654 -0.505 1.00 97.12 87 ASP A O 1
ATOM 622 N N . LEU A 1 88 ? -7.916 -8.808 -0.435 1.00 97.81 88 LEU A N 1
ATOM 623 C CA . LEU A 1 88 ? -8.038 -9.431 -1.753 1.00 97.81 88 LEU A CA 1
ATOM 624 C C . LEU A 1 88 ? -7.524 -8.529 -2.878 1.00 97.81 88 LEU A C 1
ATOM 626 O O . LEU A 1 88 ? -6.852 -9.010 -3.790 1.00 97.81 88 LEU A O 1
ATOM 630 N N . VAL A 1 89 ? -7.823 -7.227 -2.836 1.00 98.38 89 VAL A N 1
ATOM 631 C CA . VAL A 1 89 ? -7.343 -6.288 -3.862 1.00 98.38 89 VAL A CA 1
ATOM 632 C C . VAL A 1 89 ? -5.829 -6.113 -3.775 1.00 98.38 89 VAL A C 1
ATOM 634 O O . VAL A 1 89 ? -5.164 -6.112 -4.812 1.00 98.38 89 VAL A O 1
ATOM 637 N N . ILE A 1 90 ? -5.284 -5.994 -2.562 1.00 98.31 90 ILE A N 1
ATOM 638 C CA . ILE A 1 90 ? -3.839 -5.881 -2.347 1.00 98.31 90 ILE A CA 1
ATOM 639 C C . ILE A 1 90 ? -3.128 -7.166 -2.787 1.00 98.31 90 ILE A C 1
ATOM 641 O O . ILE A 1 90 ? -2.151 -7.105 -3.535 1.00 98.31 90 ILE A O 1
ATOM 645 N N . ALA A 1 91 ? -3.625 -8.331 -2.369 1.00 97.69 91 ALA A N 1
ATOM 646 C CA . ALA A 1 91 ? -3.041 -9.623 -2.707 1.00 97.69 91 ALA A CA 1
ATOM 647 C C . ALA A 1 91 ? -3.025 -9.861 -4.222 1.00 97.69 91 ALA A C 1
ATOM 649 O O . ALA A 1 91 ? -2.009 -10.302 -4.756 1.00 97.69 91 ALA A O 1
ATOM 650 N N . GLU A 1 92 ? -4.105 -9.512 -4.929 1.00 98.19 92 GLU A N 1
ATOM 651 C CA . GLU A 1 92 ? -4.162 -9.594 -6.392 1.00 98.19 92 GLU A CA 1
ATOM 652 C C . GLU A 1 92 ? -3.148 -8.648 -7.050 1.00 98.19 92 GLU A C 1
ATOM 654 O O . GLU A 1 92 ? -2.431 -9.036 -7.974 1.00 98.19 92 GLU A O 1
ATOM 659 N N . ALA A 1 93 ? -3.033 -7.413 -6.552 1.00 98.50 93 ALA A N 1
ATOM 660 C CA . ALA A 1 93 ? -2.053 -6.464 -7.063 1.00 98.50 93 ALA A CA 1
ATOM 661 C C . ALA A 1 93 ? -0.625 -7.000 -6.899 1.00 98.50 93 ALA A C 1
ATOM 663 O O . ALA A 1 93 ? 0.138 -6.970 -7.861 1.00 98.50 93 ALA A O 1
ATOM 664 N N . ILE A 1 94 ? -0.281 -7.547 -5.727 1.00 97.69 94 ILE A N 1
ATOM 665 C CA . ILE A 1 94 ? 1.016 -8.191 -5.453 1.00 97.69 94 ILE A CA 1
ATOM 666 C C . ILE A 1 94 ? 1.235 -9.400 -6.369 1.00 97.69 94 ILE A C 1
ATOM 668 O O . ILE A 1 94 ? 2.316 -9.541 -6.945 1.00 97.69 94 ILE A O 1
ATOM 672 N N . TYR A 1 95 ? 0.215 -10.243 -6.541 1.00 97.88 95 TYR A N 1
ATOM 673 C CA . TYR A 1 95 ? 0.270 -11.434 -7.387 1.00 97.88 95 TYR A CA 1
ATOM 674 C C . TYR A 1 95 ? 0.599 -11.099 -8.849 1.00 97.88 95 TYR A C 1
ATOM 676 O O . TYR A 1 95 ? 1.390 -11.805 -9.473 1.00 97.88 95 TYR A O 1
ATOM 684 N N . ILE A 1 96 ? 0.050 -10.004 -9.383 1.00 98.44 96 ILE A N 1
ATOM 685 C CA . ILE A 1 96 ? 0.315 -9.546 -10.755 1.00 98.44 96 ILE A CA 1
ATOM 686 C C . ILE A 1 96 ? 1.611 -8.721 -10.832 1.00 98.44 96 ILE A C 1
ATOM 688 O O . ILE A 1 96 ? 2.413 -8.897 -11.751 1.00 98.44 96 ILE A O 1
ATOM 692 N N . GLY A 1 97 ? 1.826 -7.809 -9.884 1.00 98.06 97 GLY A N 1
ATOM 693 C CA . GLY A 1 97 ? 2.910 -6.827 -9.908 1.00 98.06 97 GLY A CA 1
ATOM 694 C C . GLY A 1 97 ? 4.288 -7.431 -9.656 1.00 98.06 97 GLY A C 1
ATOM 695 O O . GLY A 1 97 ? 5.236 -7.110 -10.374 1.00 98.06 97 GLY A O 1
ATOM 696 N N . ALA A 1 98 ? 4.415 -8.355 -8.699 1.00 97.25 98 ALA A N 1
ATOM 697 C CA . ALA A 1 98 ? 5.711 -8.941 -8.360 1.00 97.25 98 ALA A CA 1
ATOM 698 C C . ALA A 1 98 ? 6.363 -9.699 -9.541 1.00 97.25 98 ALA A C 1
ATOM 700 O O . ALA A 1 98 ? 7.548 -9.481 -9.799 1.00 97.25 98 ALA A O 1
ATOM 701 N N . PRO A 1 99 ? 5.642 -10.521 -10.332 1.00 98.12 99 PRO A N 1
ATOM 702 C CA . PRO A 1 99 ? 6.191 -11.088 -11.564 1.00 98.12 99 PRO A CA 1
ATOM 703 C C . PRO A 1 99 ? 6.639 -10.040 -12.591 1.00 98.12 99 PRO A C 1
ATOM 705 O O . PRO A 1 99 ? 7.678 -10.222 -13.224 1.00 98.12 99 PRO A O 1
ATOM 708 N N . VAL A 1 100 ? 5.892 -8.941 -12.752 1.00 98.19 100 VAL A N 1
ATOM 709 C CA . VAL A 1 100 ? 6.239 -7.845 -13.678 1.00 98.19 100 VAL A CA 1
ATOM 710 C C . VAL A 1 100 ? 7.534 -7.151 -13.247 1.00 98.19 100 VAL A C 1
ATOM 712 O O . VAL A 1 100 ? 8.400 -6.890 -14.086 1.00 98.19 100 VAL A O 1
ATOM 715 N N . TYR A 1 101 ? 7.708 -6.931 -11.942 1.00 97.25 101 TYR A N 1
ATOM 716 C CA . TYR A 1 101 ? 8.960 -6.440 -11.369 1.00 97.25 101 TYR A CA 1
ATOM 717 C C . TYR A 1 101 ? 10.121 -7.401 -11.645 1.00 97.25 101 TYR A C 1
ATOM 719 O O . TYR A 1 101 ? 11.141 -6.997 -12.198 1.00 97.25 101 TYR A O 1
ATOM 727 N N . ASN A 1 102 ? 9.940 -8.691 -11.339 1.00 96.56 102 ASN A N 1
ATOM 728 C CA . ASN A 1 102 ? 10.963 -9.724 -11.535 1.00 96.56 102 ASN A CA 1
ATOM 729 C C . ASN A 1 102 ? 11.363 -9.899 -13.011 1.00 96.56 102 ASN A C 1
ATOM 731 O O . ASN A 1 102 ? 12.478 -10.323 -13.304 1.00 96.56 102 ASN A O 1
ATOM 735 N N . ALA A 1 103 ? 10.475 -9.550 -13.945 1.00 97.56 103 ALA A N 1
ATOM 736 C CA . ALA A 1 103 ? 10.762 -9.497 -15.378 1.00 97.56 103 ALA A CA 1
ATOM 737 C C . ALA A 1 103 ? 11.559 -8.244 -15.807 1.00 97.56 103 ALA A C 1
ATOM 739 O O . ALA A 1 103 ? 11.832 -8.069 -16.994 1.00 97.56 103 ALA A O 1
ATOM 740 N N . GLY A 1 104 ? 11.933 -7.375 -14.864 1.00 97.06 104 GLY A N 1
ATOM 741 C CA . GLY A 1 104 ? 12.721 -6.163 -15.087 1.00 97.06 104 GLY A CA 1
ATOM 742 C C . GLY A 1 104 ? 11.895 -4.896 -15.314 1.00 97.06 104 GLY A C 1
ATOM 743 O O . GLY A 1 104 ? 12.459 -3.870 -15.689 1.00 97.06 104 GLY A O 1
ATOM 744 N N . SER A 1 105 ? 10.573 -4.930 -15.111 1.00 97.81 105 SER A N 1
ATOM 745 C CA . SER A 1 105 ? 9.712 -3.753 -15.273 1.00 97.81 105 SER A CA 1
ATOM 746 C C . SER A 1 105 ? 9.273 -3.188 -13.921 1.00 97.81 105 SER A C 1
ATOM 748 O O . SER A 1 105 ? 8.158 -3.426 -13.454 1.00 97.81 105 SER A O 1
ATOM 750 N N . ALA A 1 106 ? 10.149 -2.389 -13.306 1.00 97.62 106 ALA A N 1
ATOM 751 C CA . ALA A 1 106 ? 9.834 -1.669 -12.072 1.00 97.62 106 ALA A CA 1
ATOM 752 C C . ALA A 1 106 ? 8.651 -0.701 -12.257 1.00 97.62 106 ALA A C 1
ATOM 754 O O . ALA A 1 106 ? 7.683 -0.765 -11.503 1.00 97.62 106 ALA A O 1
ATOM 755 N N . LEU A 1 107 ? 8.655 0.094 -13.337 1.00 98.12 107 LEU A N 1
ATOM 756 C CA . LEU A 1 107 ? 7.544 0.989 -13.681 1.00 98.12 107 LEU A CA 1
ATOM 757 C C . LEU A 1 107 ? 6.218 0.236 -13.846 1.00 98.12 107 LEU A C 1
ATOM 759 O O . LEU A 1 107 ? 5.183 0.703 -13.378 1.00 98.12 107 LEU A O 1
ATOM 763 N N . GLY A 1 108 ? 6.233 -0.927 -14.506 1.00 98.38 108 GLY A N 1
ATOM 764 C CA . GLY A 1 108 ? 5.031 -1.741 -14.691 1.00 98.38 108 GLY A CA 1
ATOM 765 C C . GLY A 1 108 ? 4.452 -2.210 -13.357 1.00 98.38 108 GLY A C 1
ATOM 766 O O . GLY A 1 108 ? 3.255 -2.061 -13.122 1.00 98.38 108 GLY A O 1
ATOM 767 N N . CYS A 1 109 ? 5.310 -2.705 -12.463 1.00 98.50 109 CYS A N 1
ATOM 768 C CA . CYS A 1 109 ? 4.932 -3.085 -11.104 1.00 98.50 109 CYS A CA 1
ATOM 769 C C . CYS A 1 109 ? 4.369 -1.895 -10.313 1.00 98.50 109 CYS A C 1
ATOM 771 O O . CYS A 1 109 ? 3.261 -1.983 -9.782 1.00 98.50 109 CYS A O 1
ATOM 773 N N . TYR A 1 110 ? 5.077 -0.760 -10.313 1.00 98.50 110 TYR A N 1
ATOM 774 C CA . TYR A 1 110 ? 4.635 0.459 -9.641 1.00 98.50 110 TYR A CA 1
ATOM 775 C C . TYR A 1 110 ? 3.232 0.880 -10.099 1.00 98.50 110 TYR A C 1
ATOM 777 O O . TYR A 1 110 ? 2.360 1.101 -9.265 1.00 98.50 110 TYR A O 1
ATOM 785 N N . ARG A 1 111 ? 2.963 0.905 -11.413 1.00 98.56 111 ARG A N 1
ATOM 786 C CA . ARG A 1 111 ? 1.639 1.278 -11.947 1.00 98.56 111 ARG A CA 1
ATOM 787 C C . ARG A 1 111 ? 0.527 0.308 -11.554 1.00 98.56 111 ARG A C 1
ATOM 789 O O . ARG A 1 111 ? -0.609 0.741 -11.374 1.00 98.56 111 ARG A O 1
ATOM 796 N N . ILE A 1 112 ? 0.831 -0.981 -11.404 1.00 98.75 112 ILE A N 1
ATOM 797 C CA . ILE A 1 112 ? -0.135 -1.971 -10.908 1.00 98.75 112 ILE A CA 1
ATOM 798 C C . ILE A 1 112 ? -0.496 -1.671 -9.450 1.00 98.75 112 ILE A C 1
ATOM 800 O O . ILE A 1 112 ? -1.681 -1.632 -9.112 1.00 98.75 112 ILE A O 1
ATOM 804 N N . TYR A 1 113 ? 0.498 -1.412 -8.598 1.00 98.69 113 TYR A N 1
ATOM 805 C CA . TYR A 1 113 ? 0.258 -1.086 -7.191 1.00 98.69 113 TYR A CA 1
ATOM 806 C C . TYR A 1 113 ? -0.445 0.265 -7.022 1.00 98.69 113 TYR A C 1
ATOM 808 O O . TYR A 1 113 ? -1.433 0.357 -6.299 1.00 98.69 113 TYR A O 1
ATOM 816 N N . GLU A 1 114 ? -0.003 1.294 -7.741 1.00 98.56 114 GLU A N 1
ATOM 817 C CA . GLU A 1 114 ? -0.627 2.620 -7.760 1.00 98.56 114 GLU A CA 1
ATOM 818 C C . GLU A 1 114 ? -2.106 2.531 -8.180 1.00 98.56 114 GLU A C 1
ATOM 820 O O . GLU A 1 114 ? -2.991 3.049 -7.497 1.00 98.56 114 GLU A O 1
ATOM 825 N N . GLY A 1 115 ? -2.407 1.800 -9.258 1.00 98.56 115 GLY A N 1
ATOM 826 C CA . GLY A 1 115 ? -3.780 1.589 -9.719 1.00 98.56 115 GLY A CA 1
ATOM 827 C C . GLY A 1 115 ? -4.651 0.839 -8.705 1.00 98.56 115 GLY A C 1
ATOM 828 O O . GLY A 1 115 ? -5.819 1.188 -8.517 1.00 98.56 115 GLY A O 1
ATOM 829 N N . ALA A 1 116 ? -4.096 -0.162 -8.018 1.00 98.75 116 ALA A N 1
ATOM 830 C CA . ALA A 1 116 ? -4.801 -0.883 -6.960 1.00 98.75 116 ALA A CA 1
ATOM 831 C C . ALA A 1 116 ? -5.093 0.012 -5.744 1.00 98.75 116 ALA A C 1
ATOM 833 O O . ALA A 1 116 ? -6.203 -0.028 -5.213 1.00 98.75 116 ALA A O 1
ATOM 834 N N . ALA A 1 117 ? -4.146 0.867 -5.353 1.00 98.44 117 ALA A N 1
ATOM 835 C CA . ALA A 1 117 ? -4.344 1.840 -4.284 1.00 98.44 117 ALA A CA 1
ATOM 836 C C . ALA A 1 117 ? -5.449 2.849 -4.634 1.00 98.44 117 ALA A C 1
ATOM 838 O O . ALA A 1 117 ? -6.364 3.047 -3.838 1.00 98.44 117 ALA A O 1
ATOM 839 N N . TYR A 1 118 ? -5.451 3.415 -5.847 1.00 98.31 118 TYR A N 1
ATOM 840 C CA . TYR A 1 118 ? -6.538 4.301 -6.286 1.00 98.31 118 TYR A CA 1
ATOM 841 C C . TYR A 1 118 ? -7.894 3.596 -6.351 1.00 98.31 118 TYR A C 1
ATOM 843 O O . TYR A 1 118 ? -8.907 4.176 -5.961 1.00 98.31 118 TYR A O 1
ATOM 851 N N . LYS A 1 119 ? -7.928 2.336 -6.798 1.00 97.88 119 LYS A N 1
ATOM 852 C CA . LYS A 1 119 ? -9.148 1.522 -6.768 1.00 97.88 119 LYS A CA 1
ATOM 853 C C . LYS A 1 119 ? -9.676 1.374 -5.341 1.00 97.88 119 LYS A C 1
ATOM 855 O O . LYS A 1 119 ? -10.875 1.525 -5.134 1.00 97.88 119 LYS A O 1
ATOM 860 N N . LEU A 1 120 ? -8.809 1.093 -4.370 1.00 97.94 120 LEU A N 1
ATOM 861 C CA . LEU A 1 120 ? -9.198 0.990 -2.962 1.00 97.94 120 LEU A CA 1
ATOM 862 C C . LEU A 1 120 ? -9.708 2.317 -2.412 1.00 97.94 120 LEU A C 1
ATOM 864 O O . LEU A 1 120 ? -10.777 2.340 -1.816 1.00 97.94 120 LEU A O 1
ATOM 868 N N . LEU A 1 121 ? -9.006 3.421 -2.671 1.00 96.44 121 LEU A N 1
ATOM 869 C CA . LEU A 1 121 ? -9.451 4.753 -2.254 1.00 96.44 121 LEU A CA 1
ATOM 870 C C . LEU A 1 121 ? -10.834 5.100 -2.820 1.00 96.44 121 LEU A C 1
ATOM 872 O O . LEU A 1 121 ? -11.667 5.651 -2.108 1.00 96.44 121 LEU A O 1
ATOM 876 N N . TYR A 1 122 ? -11.104 4.730 -4.074 1.00 95.81 122 TYR A N 1
ATOM 877 C CA . TYR A 1 122 ? -12.421 4.907 -4.683 1.00 95.81 122 TYR A CA 1
ATOM 878 C C . TYR A 1 122 ? -13.504 4.032 -4.033 1.00 95.81 122 TYR A C 1
ATOM 880 O O . TYR A 1 122 ? -14.623 4.496 -3.834 1.00 95.81 122 TYR A O 1
ATOM 888 N N . LEU A 1 123 ? -13.194 2.768 -3.727 1.00 94.75 123 LEU A N 1
ATOM 889 C CA . LEU A 1 123 ? -14.161 1.818 -3.166 1.00 94.75 123 LEU A CA 1
ATOM 890 C C . LEU A 1 123 ? -14.476 2.075 -1.689 1.00 94.75 123 LEU A C 1
ATOM 892 O O . LEU A 1 123 ? -15.606 1.837 -1.277 1.00 94.75 123 LEU A O 1
ATOM 896 N N . LEU A 1 124 ? -13.488 2.518 -0.910 1.00 94.19 124 LEU A N 1
ATOM 897 C CA . LEU A 1 124 ? -13.623 2.732 0.530 1.00 94.19 124 LEU A CA 1
ATOM 898 C C . LEU A 1 124 ? -14.266 4.086 0.859 1.00 94.19 124 LEU A C 1
ATOM 900 O O . LEU A 1 124 ? -15.025 4.181 1.819 1.00 94.19 124 LEU A O 1
ATOM 904 N N . GLY A 1 125 ? -14.007 5.132 0.067 1.00 87.50 125 GLY A N 1
ATOM 905 C CA . GLY A 1 125 ? -14.484 6.477 0.392 1.00 87.50 125 GLY A CA 1
ATOM 906 C C . GLY A 1 125 ? -13.976 6.924 1.769 1.00 87.50 125 GLY A C 1
ATOM 907 O O . GLY A 1 125 ? -12.766 6.994 1.975 1.00 87.50 125 GLY A O 1
ATOM 908 N N . ASP A 1 126 ? -14.902 7.197 2.694 1.00 84.31 126 ASP A N 1
ATOM 909 C CA . ASP A 1 126 ? -14.602 7.554 4.092 1.00 84.31 126 ASP A CA 1
ATOM 910 C C . ASP A 1 126 ? -14.645 6.343 5.050 1.00 84.31 126 ASP A C 1
ATOM 912 O O . ASP A 1 126 ? -14.360 6.470 6.245 1.00 84.31 126 ASP A O 1
ATOM 916 N N . GLU A 1 127 ? -15.014 5.157 4.556 1.00 88.94 127 GLU A N 1
ATOM 917 C CA . GLU A 1 127 ? -14.934 3.921 5.331 1.00 88.94 127 GLU A CA 1
ATOM 918 C C . GLU A 1 127 ? -13.468 3.499 5.492 1.00 88.94 127 GLU A C 1
ATOM 920 O O . GLU A 1 127 ? -12.630 3.723 4.620 1.00 88.94 127 GLU A O 1
ATOM 925 N N . CYS A 1 128 ? -13.141 2.857 6.618 1.00 94.81 128 CYS A N 1
ATOM 926 C CA . CYS A 1 128 ? -11.780 2.390 6.896 1.00 94.81 128 CYS A CA 1
ATOM 927 C C . CYS A 1 128 ? -10.727 3.514 6.825 1.00 94.81 128 CYS A C 1
ATOM 929 O O . CYS A 1 128 ? -9.689 3.364 6.178 1.00 94.81 128 CYS A O 1
ATOM 931 N N . ALA A 1 129 ? -10.990 4.633 7.512 1.00 94.25 129 ALA A N 1
ATOM 932 C CA . ALA A 1 129 ? -10.169 5.847 7.476 1.00 94.25 129 ALA A CA 1
ATOM 933 C C . ALA A 1 129 ? -8.657 5.581 7.608 1.00 94.25 129 ALA A C 1
ATOM 935 O O . ALA A 1 129 ? -7.882 6.076 6.795 1.00 94.25 129 ALA A O 1
ATOM 936 N N . ASP A 1 130 ? -8.238 4.726 8.545 1.00 95.25 130 ASP A N 1
ATOM 937 C CA . ASP A 1 130 ? -6.824 4.381 8.738 1.00 95.25 130 ASP A CA 1
ATOM 938 C C . ASP A 1 130 ? -6.195 3.691 7.508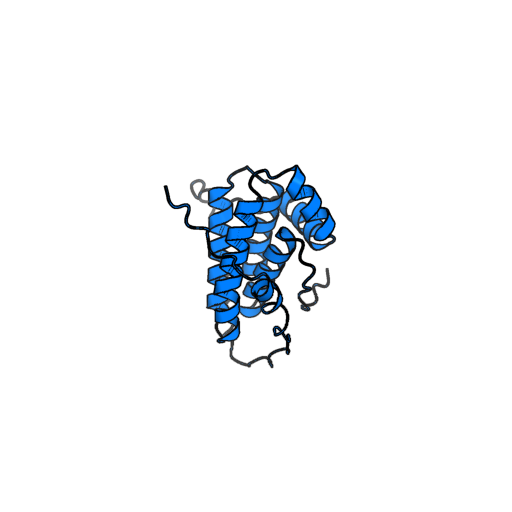 1.00 95.25 130 ASP A C 1
ATOM 940 O O . ASP A 1 130 ? -5.047 3.970 7.169 1.00 95.25 130 ASP A O 1
ATOM 944 N N . VAL A 1 131 ? -6.942 2.843 6.787 1.00 96.56 131 VAL A N 1
ATOM 945 C CA . VAL A 1 131 ? -6.483 2.239 5.520 1.00 96.56 131 VAL A CA 1
ATOM 946 C C . VAL A 1 131 ? -6.323 3.319 4.456 1.00 96.56 131 VAL A C 1
ATOM 948 O O . VAL A 1 131 ? -5.302 3.372 3.771 1.00 96.56 131 VAL A O 1
ATOM 951 N N . THR A 1 132 ? -7.316 4.201 4.320 1.00 96.06 132 THR A N 1
ATOM 952 C CA . THR A 1 132 ? -7.274 5.275 3.318 1.00 96.06 132 THR A CA 1
ATOM 953 C C . THR A 1 132 ? -6.139 6.264 3.584 1.00 96.06 132 THR A C 1
ATOM 955 O O . THR A 1 132 ? -5.452 6.652 2.641 1.00 96.06 132 THR A O 1
ATOM 958 N N . ALA A 1 133 ? -5.867 6.588 4.850 1.00 95.00 133 ALA A N 1
ATOM 959 C CA . ALA A 1 133 ? -4.750 7.423 5.275 1.00 95.00 133 ALA A CA 1
ATOM 960 C C . ALA A 1 133 ? -3.403 6.804 4.873 1.00 95.00 133 ALA A C 1
ATOM 962 O O . ALA A 1 133 ? -2.577 7.465 4.238 1.00 95.00 133 ALA A O 1
ATOM 963 N N . VAL A 1 134 ? -3.208 5.508 5.158 1.00 96.69 134 VAL A N 1
ATOM 964 C CA . VAL A 1 134 ? -1.984 4.785 4.779 1.00 96.69 134 VAL A CA 1
ATOM 965 C C . VAL A 1 134 ? -1.804 4.746 3.260 1.00 96.69 134 VAL A C 1
ATOM 967 O O . VAL A 1 134 ? -0.711 5.022 2.771 1.00 96.69 134 VAL A O 1
ATOM 970 N N . LEU A 1 135 ? -2.868 4.464 2.501 1.00 97.12 135 LEU A N 1
ATOM 971 C CA . LEU A 1 135 ? -2.819 4.435 1.035 1.00 97.12 135 LEU A CA 1
ATOM 972 C C . LEU A 1 135 ? -2.501 5.808 0.430 1.00 97.12 135 LEU A C 1
ATOM 974 O O . LEU A 1 135 ? -1.654 5.895 -0.459 1.00 97.12 135 LEU A O 1
ATOM 978 N N . ARG A 1 136 ? -3.157 6.878 0.899 1.00 96.00 136 ARG A N 1
ATOM 979 C CA . ARG A 1 136 ? -2.914 8.251 0.420 1.00 96.00 136 ARG A CA 1
ATOM 980 C C . ARG A 1 136 ? -1.468 8.660 0.663 1.00 96.00 136 ARG A C 1
ATOM 982 O O . ARG A 1 136 ? -0.799 9.114 -0.264 1.00 96.00 136 ARG A O 1
ATOM 989 N N . PHE A 1 137 ? -0.972 8.461 1.882 1.00 95.69 137 PHE A N 1
ATOM 990 C CA . PHE A 1 137 ? 0.394 8.844 2.223 1.00 95.69 137 PHE A CA 1
ATOM 991 C C . PHE A 1 137 ? 1.435 7.982 1.494 1.00 95.69 137 PHE A C 1
ATOM 993 O O . PHE A 1 137 ? 2.400 8.516 0.951 1.00 95.69 137 PHE A O 1
ATOM 1000 N N . GLY A 1 138 ? 1.202 6.670 1.382 1.00 96.19 138 GLY A N 1
ATOM 1001 C CA . GLY A 1 138 ? 2.064 5.754 0.631 1.00 96.19 138 GLY A CA 1
ATOM 1002 C C . GLY A 1 138 ? 2.193 6.118 -0.852 1.00 96.19 138 GLY A C 1
ATOM 1003 O O . GLY A 1 138 ? 3.304 6.155 -1.384 1.00 96.19 138 GLY A O 1
ATOM 1004 N N . LEU A 1 139 ? 1.082 6.490 -1.502 1.00 97.19 139 LEU A N 1
ATOM 1005 C CA . LEU A 1 139 ? 1.085 7.008 -2.876 1.00 97.19 139 LEU A CA 1
ATOM 1006 C C . LEU A 1 139 ? 1.964 8.255 -3.010 1.00 97.19 139 LEU A C 1
ATOM 1008 O O . LEU A 1 139 ? 2.759 8.353 -3.942 1.00 97.19 139 LEU A O 1
ATOM 1012 N N . ILE A 1 140 ? 1.870 9.186 -2.063 1.00 94.75 140 ILE A N 1
ATOM 1013 C CA . ILE A 1 140 ? 2.659 10.421 -2.085 1.00 94.75 140 ILE A CA 1
ATOM 1014 C C . ILE A 1 140 ? 4.147 10.131 -1.926 1.00 94.75 140 ILE A C 1
ATOM 1016 O O . ILE A 1 140 ? 4.940 10.645 -2.712 1.00 94.75 140 ILE A O 1
ATOM 1020 N N . LEU A 1 141 ? 4.524 9.292 -0.957 1.00 94.06 141 LEU A N 1
ATOM 1021 C CA . LEU A 1 141 ? 5.920 8.896 -0.773 1.00 94.06 141 LEU A C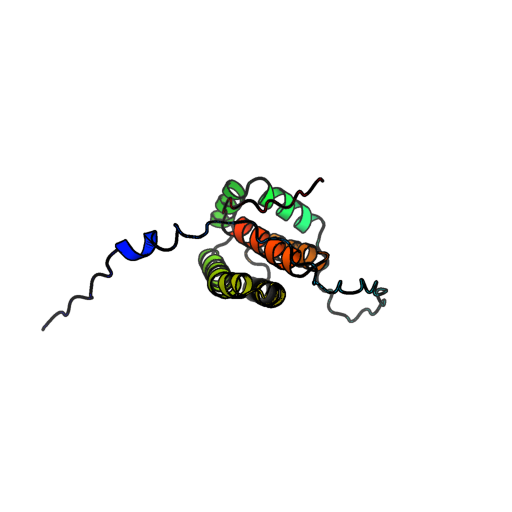A 1
ATOM 1022 C C . LEU A 1 141 ? 6.465 8.223 -2.032 1.00 94.06 141 LEU A C 1
ATOM 1024 O O . LEU A 1 141 ? 7.529 8.596 -2.511 1.00 94.06 141 LEU A O 1
ATOM 1028 N N . SER A 1 142 ? 5.708 7.288 -2.615 1.00 96.06 142 SER A N 1
ATOM 1029 C CA . SER A 1 142 ? 6.130 6.583 -3.829 1.00 96.06 142 SER A CA 1
ATOM 1030 C C . SER A 1 142 ? 6.321 7.519 -5.026 1.00 96.06 142 SER A C 1
ATOM 1032 O O . SER A 1 142 ? 7.258 7.345 -5.799 1.00 96.06 142 SER A O 1
ATOM 1034 N N . ALA A 1 143 ? 5.498 8.565 -5.146 1.00 95.75 143 ALA A N 1
ATOM 1035 C CA . ALA A 1 143 ? 5.613 9.568 -6.200 1.00 95.75 143 ALA A CA 1
ATOM 1036 C C . ALA A 1 143 ? 6.814 10.517 -6.021 1.00 95.75 143 ALA A C 1
ATOM 1038 O O . ALA A 1 143 ? 7.201 11.194 -6.977 1.00 95.75 143 ALA A O 1
ATOM 1039 N N . GLN A 1 144 ? 7.378 10.594 -4.812 1.00 95.38 144 GLN A N 1
ATOM 1040 C CA . GLN A 1 144 ? 8.565 11.393 -4.486 1.00 95.38 144 GLN A CA 1
ATOM 1041 C C . GLN A 1 144 ? 9.876 10.613 -4.641 1.00 95.38 144 GLN A C 1
ATOM 1043 O O . GLN A 1 144 ? 10.949 11.213 -4.560 1.00 95.38 144 GLN A O 1
ATOM 1048 N N . GLU A 1 145 ? 9.807 9.303 -4.873 1.00 95.88 145 GLU A N 1
ATOM 1049 C CA . GLU A 1 145 ? 10.990 8.479 -5.093 1.00 95.88 145 GLU A CA 1
ATOM 1050 C C . GLU A 1 145 ? 11.749 8.881 -6.361 1.00 95.88 145 GLU A C 1
ATOM 1052 O O . GLU A 1 145 ? 11.183 9.356 -7.349 1.00 95.88 145 GLU A O 1
ATOM 1057 N N . ALA A 1 146 ? 13.068 8.683 -6.333 1.00 93.00 146 ALA A N 1
ATOM 1058 C CA . ALA A 1 146 ? 13.955 9.102 -7.417 1.00 93.00 146 ALA A CA 1
ATOM 1059 C C . ALA A 1 146 ? 13.806 8.250 -8.691 1.00 93.00 146 ALA A C 1
ATOM 1061 O O . ALA A 1 146 ? 14.112 8.715 -9.794 1.00 93.00 146 ALA A O 1
ATOM 1062 N N . ASP A 1 147 ? 13.353 7.007 -8.541 1.00 94.19 147 ASP A N 1
ATOM 1063 C CA . ASP A 1 147 ? 13.239 6.023 -9.607 1.00 94.19 147 ASP A CA 1
ATOM 1064 C C . ASP A 1 147 ? 12.066 5.061 -9.374 1.00 94.19 147 ASP A C 1
ATOM 1066 O O . ASP A 1 147 ? 11.518 4.942 -8.275 1.00 94.19 147 ASP A O 1
ATOM 1070 N N . ASP A 1 148 ? 11.672 4.374 -10.447 1.00 96.62 148 ASP A N 1
ATOM 1071 C CA . ASP A 1 148 ? 10.517 3.477 -10.445 1.00 96.62 148 ASP A CA 1
ATOM 1072 C C . ASP A 1 148 ? 10.723 2.233 -9.558 1.00 96.62 148 ASP A C 1
ATOM 1074 O O . ASP A 1 148 ? 9.745 1.614 -9.138 1.00 96.62 148 ASP A O 1
ATOM 1078 N N . ASP A 1 149 ? 11.976 1.848 -9.285 1.00 95.50 149 ASP A N 1
ATOM 1079 C CA . ASP A 1 149 ? 12.313 0.717 -8.413 1.00 95.50 149 ASP A CA 1
ATOM 1080 C C . ASP A 1 149 ? 11.962 1.047 -6.962 1.00 95.50 149 ASP A C 1
ATOM 1082 O O . ASP A 1 149 ? 11.162 0.353 -6.328 1.00 95.50 149 ASP A O 1
ATOM 1086 N N . SER A 1 150 ? 12.469 2.184 -6.495 1.00 95.94 150 SER A N 1
ATOM 1087 C CA . SER A 1 150 ? 12.183 2.739 -5.177 1.00 95.94 150 SER A CA 1
ATOM 1088 C C . SER A 1 150 ? 10.684 3.020 -5.015 1.00 95.94 150 SER A C 1
ATOM 1090 O O . SER A 1 150 ? 10.100 2.671 -3.987 1.00 95.94 150 SER A O 1
ATOM 1092 N N . ALA A 1 151 ? 10.020 3.552 -6.050 1.00 96.50 151 ALA A N 1
ATOM 1093 C CA . ALA A 1 151 ? 8.573 3.787 -6.043 1.00 96.50 151 ALA A CA 1
ATOM 1094 C C . ALA A 1 151 ? 7.758 2.487 -5.895 1.00 96.50 151 ALA A C 1
ATOM 1096 O O . ALA A 1 151 ? 6.825 2.419 -5.088 1.00 96.50 151 ALA A O 1
ATOM 1097 N N . ALA A 1 152 ? 8.115 1.429 -6.636 1.00 96.94 152 ALA A N 1
ATOM 1098 C CA . ALA A 1 152 ? 7.450 0.129 -6.546 1.00 96.94 152 ALA A CA 1
ATOM 1099 C C . ALA A 1 152 ? 7.599 -0.492 -5.149 1.00 96.94 152 ALA A C 1
ATOM 1101 O O . ALA A 1 152 ? 6.625 -1.002 -4.588 1.00 96.94 152 ALA A O 1
ATOM 1102 N N . TRP A 1 153 ? 8.797 -0.416 -4.566 1.00 96.25 153 TRP A N 1
ATOM 1103 C CA . TRP A 1 153 ? 9.053 -0.910 -3.215 1.00 96.25 153 TRP A CA 1
ATOM 1104 C C . TRP A 1 153 ? 8.347 -0.095 -2.133 1.00 96.25 153 TRP A C 1
ATOM 1106 O O . TRP A 1 153 ? 7.806 -0.687 -1.200 1.00 96.25 153 TRP A O 1
ATOM 1116 N N . ARG A 1 154 ? 8.266 1.231 -2.277 1.00 96.75 154 ARG A N 1
ATOM 1117 C CA . ARG A 1 154 ? 7.510 2.091 -1.354 1.00 96.75 154 ARG A CA 1
ATOM 1118 C C . ARG A 1 154 ? 6.024 1.731 -1.330 1.00 96.75 154 ARG A C 1
ATOM 1120 O O . ARG A 1 154 ? 5.417 1.615 -0.263 1.00 96.75 154 ARG A O 1
ATOM 1127 N N . MET A 1 155 ? 5.441 1.478 -2.501 1.00 97.94 155 MET A N 1
ATOM 1128 C CA . MET A 1 155 ? 4.064 0.989 -2.587 1.00 97.94 155 MET A CA 1
ATOM 1129 C C . MET A 1 155 ? 3.909 -0.415 -2.000 1.00 97.94 155 MET A C 1
ATOM 1131 O O . MET A 1 155 ? 2.914 -0.692 -1.331 1.00 97.94 155 MET A O 1
ATOM 1135 N N . ARG A 1 156 ? 4.898 -1.298 -2.190 1.00 97.56 156 ARG A N 1
ATOM 1136 C CA . ARG A 1 156 ? 4.878 -2.626 -1.570 1.00 97.56 156 ARG A CA 1
ATOM 1137 C C . ARG A 1 156 ? 4.905 -2.545 -0.045 1.00 97.56 156 ARG A C 1
ATOM 1139 O O . ARG A 1 156 ? 4.105 -3.209 0.598 1.00 97.56 156 ARG A O 1
ATOM 1146 N N . GLU A 1 157 ? 5.751 -1.693 0.526 1.00 96.25 157 GLU A N 1
ATOM 1147 C CA . GLU A 1 157 ? 5.788 -1.428 1.968 1.00 96.25 157 GLU A CA 1
ATOM 1148 C C . GLU A 1 157 ? 4.441 -0.909 2.493 1.00 96.25 157 GLU A C 1
ATOM 1150 O O . GLU A 1 157 ? 3.985 -1.326 3.560 1.00 96.25 157 GLU A O 1
ATOM 1155 N N . THR A 1 158 ? 3.784 -0.032 1.732 1.00 97.06 158 THR A N 1
ATOM 1156 C CA . THR A 1 158 ? 2.449 0.482 2.067 1.00 97.06 158 THR A CA 1
ATOM 1157 C C . THR A 1 158 ? 1.430 -0.659 2.154 1.00 97.06 158 THR A C 1
ATOM 1159 O O . THR A 1 158 ? 0.659 -0.742 3.109 1.00 97.06 158 THR A O 1
ATOM 1162 N N . PHE A 1 159 ? 1.449 -1.579 1.189 1.00 97.88 159 PHE A N 1
ATOM 1163 C CA . PHE A 1 159 ? 0.586 -2.760 1.184 1.00 97.88 159 PHE A CA 1
ATOM 1164 C C . PHE A 1 159 ? 0.907 -3.736 2.311 1.00 97.88 159 PHE A C 1
ATOM 1166 O O . PHE A 1 159 ? 0.000 -4.142 3.033 1.00 97.88 159 PHE A O 1
ATOM 1173 N N . ASP A 1 160 ? 2.181 -4.055 2.510 1.00 96.06 160 ASP A N 1
ATOM 1174 C CA . ASP A 1 160 ? 2.633 -4.935 3.586 1.00 96.06 160 ASP A CA 1
ATOM 1175 C C . ASP A 1 160 ? 2.237 -4.359 4.960 1.00 96.06 160 ASP A C 1
ATOM 1177 O O . ASP A 1 160 ? 1.795 -5.092 5.839 1.00 96.06 160 ASP A O 1
ATOM 1181 N N . THR A 1 161 ? 2.275 -3.032 5.127 1.00 95.94 161 THR A N 1
ATOM 1182 C CA . THR A 1 161 ? 1.789 -2.341 6.334 1.00 95.94 161 THR A CA 1
ATOM 1183 C C . THR A 1 161 ? 0.298 -2.575 6.587 1.00 95.94 161 THR A C 1
ATOM 1185 O O . THR A 1 161 ? -0.087 -2.870 7.717 1.00 95.94 161 THR A O 1
ATOM 1188 N N . ILE A 1 162 ? -0.545 -2.498 5.552 1.00 96.88 162 ILE A N 1
ATOM 1189 C CA . ILE A 1 162 ? -1.994 -2.753 5.664 1.00 96.88 162 ILE A CA 1
ATOM 1190 C C . ILE A 1 162 ? -2.282 -4.236 5.930 1.00 96.88 162 ILE A C 1
ATOM 1192 O O . ILE A 1 162 ? -3.205 -4.563 6.677 1.00 96.88 162 ILE A O 1
ATOM 1196 N N . LEU A 1 163 ? -1.488 -5.135 5.344 1.00 96.00 163 LEU A N 1
ATOM 1197 C CA . LEU A 1 163 ? -1.587 -6.580 5.561 1.00 96.00 163 LEU A CA 1
ATOM 1198 C C . LEU A 1 163 ? -1.013 -7.025 6.917 1.00 96.00 163 LEU A C 1
ATOM 1200 O O . LEU A 1 163 ? -1.234 -8.162 7.329 1.00 96.00 163 LEU A O 1
ATOM 1204 N N . GLY A 1 164 ? -0.279 -6.154 7.615 1.00 93.06 164 GLY A N 1
ATOM 1205 C CA . GLY A 1 164 ? 0.455 -6.515 8.828 1.00 93.06 164 GLY A CA 1
ATOM 1206 C C . GLY A 1 164 ? 1.684 -7.395 8.564 1.00 93.06 164 GLY A C 1
ATOM 1207 O O . GLY A 1 164 ? 2.181 -8.034 9.492 1.00 93.06 164 GLY A O 1
ATOM 1208 N N . ASP A 1 165 ? 2.173 -7.448 7.322 1.00 88.50 165 ASP A N 1
ATOM 1209 C CA . ASP A 1 165 ? 3.365 -8.207 6.950 1.00 88.50 165 ASP A CA 1
ATOM 1210 C C . ASP A 1 165 ? 4.638 -7.454 7.372 1.00 88.50 165 ASP A C 1
ATOM 1212 O O . ASP A 1 165 ? 4.792 -6.240 7.202 1.00 88.50 165 ASP A O 1
ATOM 1216 N N . THR A 1 166 ? 5.578 -8.197 7.945 1.00 75.62 166 THR A N 1
ATOM 1217 C CA . THR A 1 166 ? 6.842 -7.673 8.483 1.00 75.62 166 THR A CA 1
ATOM 1218 C C . THR A 1 166 ? 7.989 -7.777 7.485 1.00 75.62 166 THR A C 1
ATOM 1220 O O . THR A 1 166 ? 9.145 -7.582 7.857 1.00 75.62 166 THR A O 1
ATOM 1223 N N . THR A 1 167 ? 7.694 -8.033 6.209 1.00 67.62 167 THR A N 1
ATOM 1224 C CA . THR A 1 167 ? 8.647 -7.884 5.107 1.00 67.62 167 THR A CA 1
ATOM 1225 C C . THR A 1 167 ? 9.257 -6.480 5.129 1.00 67.62 167 THR A C 1
ATOM 1227 O O . THR A 1 167 ? 8.648 -5.480 4.741 1.00 67.62 167 THR A O 1
ATOM 1230 N N . SER A 1 168 ? 10.475 -6.384 5.663 1.00 55.09 168 SER A N 1
ATOM 1231 C CA . SER A 1 168 ? 11.231 -5.137 5.718 1.00 55.09 168 SER A CA 1
ATOM 1232 C C . SER A 1 168 ? 11.796 -4.805 4.339 1.00 55.09 168 SER A C 1
ATOM 1234 O O . SER A 1 168 ? 12.552 -5.590 3.764 1.00 55.09 168 SER A O 1
ATOM 1236 N N . TYR A 1 169 ? 11.490 -3.607 3.842 1.00 56.19 169 TYR A N 1
ATOM 1237 C CA . TYR A 1 169 ? 12.257 -2.976 2.775 1.00 56.19 169 TYR A CA 1
ATOM 1238 C C . TYR A 1 169 ? 13.608 -2.529 3.352 1.00 56.19 169 TYR A C 1
ATOM 1240 O O . TYR A 1 169 ? 13.667 -1.737 4.288 1.00 56.19 169 TYR A O 1
ATOM 1248 N N . GLY A 1 170 ? 14.710 -3.066 2.824 1.00 48.88 170 GLY A N 1
ATOM 1249 C CA . GLY A 1 170 ? 16.076 -2.765 3.275 1.00 48.88 170 GLY A CA 1
ATOM 1250 C C . GLY A 1 170 ? 16.627 -1.410 2.810 1.00 48.88 170 GLY A C 1
ATOM 1251 O O . GLY A 1 170 ? 17.842 -1.218 2.841 1.00 48.88 170 GLY A O 1
ATOM 1252 N N . GLY A 1 171 ? 15.779 -0.492 2.336 1.00 49.91 171 GLY A N 1
ATOM 1253 C CA . GLY A 1 171 ? 16.180 0.860 1.955 1.00 49.91 171 GLY A CA 1
ATOM 1254 C C . GLY A 1 171 ? 16.156 1.777 3.170 1.00 49.91 171 GLY A C 1
ATOM 1255 O O . GLY A 1 171 ? 15.090 2.116 3.674 1.00 49.91 171 GLY A O 1
ATOM 1256 N N . GLY A 1 172 ? 17.337 2.147 3.664 1.00 42.03 172 GLY A N 1
ATOM 1257 C CA . GLY A 1 172 ? 17.507 2.959 4.867 1.00 42.03 172 GLY A CA 1
ATOM 1258 C C . GLY A 1 172 ? 16.782 4.303 4.797 1.00 42.03 172 GLY A C 1
ATOM 1259 O O . GLY A 1 172 ? 17.282 5.255 4.207 1.00 42.03 172 GLY A O 1
ATOM 1260 N N . SER A 1 173 ? 15.642 4.397 5.475 1.00 40.44 173 SER A N 1
ATOM 1261 C CA . SER A 1 173 ? 15.049 5.665 5.890 1.00 40.44 173 SER A CA 1
ATOM 1262 C C . SER A 1 173 ? 15.708 6.102 7.199 1.00 40.44 173 SER A C 1
ATOM 1264 O O . SER A 1 173 ? 15.271 5.739 8.288 1.00 40.44 173 SER A O 1
ATOM 1266 N N . THR A 1 174 ? 16.797 6.865 7.106 1.00 35.41 174 THR A N 1
ATOM 1267 C CA . THR A 1 174 ? 17.180 7.777 8.191 1.00 35.41 174 THR A CA 1
ATOM 1268 C C . THR A 1 174 ? 16.148 8.898 8.233 1.00 35.41 174 THR A C 1
ATOM 1270 O O . THR A 1 174 ? 16.127 9.731 7.326 1.00 35.41 174 THR A O 1
ATOM 1273 N N . LEU A 1 175 ? 15.279 8.856 9.246 1.00 37.59 175 LEU A N 1
ATOM 1274 C CA . LEU A 1 175 ? 14.525 10.016 9.730 1.00 37.59 175 LEU A CA 1
ATOM 1275 C C . LEU A 1 175 ? 15.475 11.023 10.392 1.00 37.59 175 LEU A C 1
ATOM 1277 O O . LEU A 1 175 ? 16.460 10.565 11.022 1.00 37.59 175 LEU A O 1
#

Radius of gyration: 19.04 Å; chains: 1; bounding box: 55×68×33 Å

Foldseek 3Di:
DDDDDDDDDDPPVVPVVPPPPPVDPDPDDPDFPWDDPPPDDDDPDPPDPPPPDQDPVLVVLQVVLLVQLQVNLVVLVVQAPCLVVLLVLLVVLCVVLVVCVVVVCLQSSLVSLLVSLVVCCVVQVCGSVSLVSLSSVLQVVLVPDRGSNSSNVSSVSSSCSNVSHPPDDPDDDPD

pLDDT: mean 76.81, std 24.73, range [35.03, 98.75]

Sequence (175 aa):
MTRRSPPLIPLAWIVAVLLLAGCAAAPIAPGATARPATGGVIGTDPDVVALDLPTPSDETVYARAVTDRVTFRAGLDQTCSVLDGVDLVIAEAIYIGAPVYNAGSALGC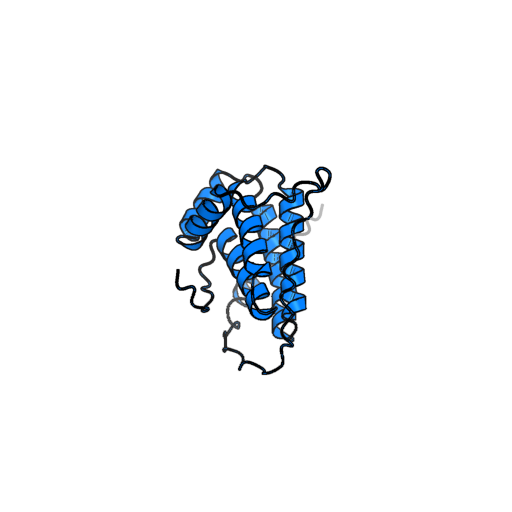YRIYEGAAYKLLYLLGDECADVTAVLRFGLILSAQEADDDSAAWRMRETFDTILGDTTSYGGGSTL